Protein AF-A0A6A7KRY6-F1 (afdb_monomer_lite)

Foldseek 3Di:
DDDDDPCPDVVVLVVVLVVLVVVLVVLVVVLVVLVPDPDRPVVSNVVSVVVSVVSVVVSCVSVVD

Radius of gyration: 16.78 Å; chains: 1; bounding box: 36×41×40 Å

pLDDT: mean 80.61, std 12.99, range [40.16, 90.56]

Sequence (65 aa):
MSVVSEQGSSAALNQRIVSLQQEHHQLEETLAKEAARPMPDSLTIASLKRRKLAIKDELAALTES

Structure (mmCIF, N/CA/C/O backbone):
data_AF-A0A6A7KRY6-F1
#
_entry.id   AF-A0A6A7KRY6-F1
#
loop_
_atom_site.group_PDB
_atom_site.id
_atom_site.type_symbol
_atom_site.label_atom_id
_atom_site.label_alt_id
_atom_site.label_comp_id
_atom_site.label_asym_id
_atom_site.label_entity_id
_atom_site.label_seq_id
_atom_site.pdbx_PDB_ins_code
_atom_site.Cartn_x
_atom_site.Cartn_y
_atom_site.Cartn_z
_atom_site.occupancy
_atom_site.B_iso_or_equiv
_atom_site.auth_seq_id
_atom_site.auth_comp_id
_atom_site.auth_asym_id
_atom_site.auth_atom_id
_atom_site.pdbx_PDB_model_num
ATOM 1 N N . MET A 1 1 ? -24.385 31.195 16.675 1.00 40.16 1 MET A N 1
ATOM 2 C CA . MET A 1 1 ? -24.217 30.685 15.300 1.00 40.16 1 MET A CA 1
ATOM 3 C C . MET A 1 1 ? -23.273 29.495 15.375 1.00 40.16 1 MET A C 1
ATOM 5 O O . MET A 1 1 ? -22.191 29.654 15.919 1.00 40.16 1 MET A O 1
ATOM 9 N N . SER A 1 2 ? -23.738 28.341 14.897 1.00 40.97 2 SER A N 1
ATOM 10 C CA . SER A 1 2 ? -23.007 27.082 14.679 1.00 40.97 2 SER A CA 1
ATOM 11 C C . SER A 1 2 ? -22.451 26.353 15.905 1.00 40.97 2 SER A C 1
ATOM 13 O O . SER A 1 2 ? -21.265 26.374 16.213 1.00 40.97 2 SER A O 1
ATOM 15 N N . VAL A 1 3 ? -23.361 25.611 16.535 1.00 69.44 3 VAL A N 1
ATOM 16 C CA . VAL A 1 3 ? -23.069 24.285 17.087 1.00 69.44 3 VAL A CA 1
ATOM 17 C C . VAL A 1 3 ? -22.541 23.388 15.964 1.00 69.44 3 VAL A C 1
ATOM 19 O O . VAL A 1 3 ? -23.239 23.218 14.973 1.00 69.44 3 VAL A O 1
ATOM 22 N N . VAL A 1 4 ? -21.316 22.872 16.091 1.00 57.88 4 VAL A N 1
ATOM 23 C CA . VAL A 1 4 ? -20.828 21.587 15.543 1.00 57.88 4 VAL A CA 1
ATOM 24 C C . VAL A 1 4 ? -19.394 21.441 16.083 1.00 57.88 4 VAL A C 1
ATOM 26 O O . VAL A 1 4 ? -18.564 22.319 15.886 1.00 57.88 4 VAL A O 1
ATOM 29 N N . SER A 1 5 ? -19.017 20.431 16.861 1.00 52.12 5 SER A N 1
ATOM 30 C CA . SER A 1 5 ? -18.794 19.085 16.345 1.00 52.12 5 SER A CA 1
ATOM 31 C C . SER A 1 5 ? -18.376 18.153 17.484 1.00 52.12 5 SER A C 1
ATOM 33 O O . SER A 1 5 ? -17.252 18.228 17.972 1.00 52.12 5 SER A O 1
ATOM 35 N N . GLU A 1 6 ? -19.232 17.205 17.835 1.00 52.19 6 GLU A N 1
ATOM 36 C CA . GLU A 1 6 ? -18.891 16.027 18.643 1.00 52.19 6 GLU A CA 1
ATOM 37 C C . GLU A 1 6 ? -18.135 14.984 17.780 1.00 52.19 6 GLU A C 1
ATOM 39 O O . GLU A 1 6 ? -18.435 13.797 17.768 1.00 52.19 6 GLU A O 1
ATOM 44 N N . GLN A 1 7 ? -17.166 15.443 16.977 1.00 51.41 7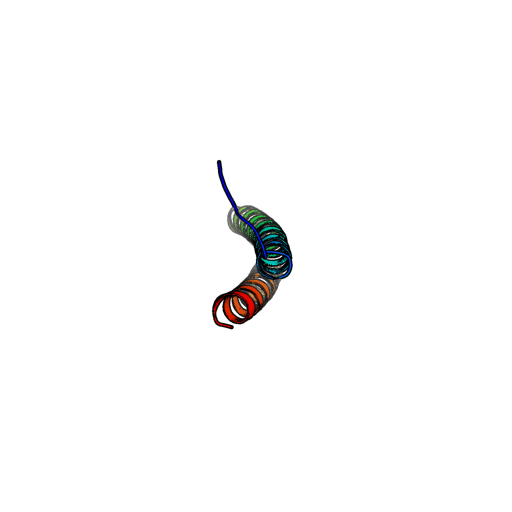 GLN A N 1
ATOM 45 C CA . GLN A 1 7 ? -16.521 14.690 15.888 1.00 51.41 7 GLN A CA 1
ATOM 46 C C . GLN A 1 7 ? -15.087 14.271 16.258 1.00 51.41 7 GLN A C 1
ATOM 48 O O . GLN A 1 7 ? -14.158 14.420 15.472 1.00 51.41 7 GLN A O 1
ATOM 53 N N . GLY A 1 8 ? -14.871 13.772 17.477 1.00 54.28 8 GLY A N 1
ATOM 54 C CA . GLY A 1 8 ? -13.549 13.282 17.902 1.00 54.28 8 GLY A CA 1
ATOM 55 C C . GLY A 1 8 ? -13.150 11.941 17.268 1.00 54.28 8 GLY A C 1
ATOM 56 O O . GLY A 1 8 ? -11.967 11.642 17.154 1.00 54.28 8 GLY A O 1
ATOM 57 N N . SER A 1 9 ? -14.124 11.137 16.823 1.00 59.41 9 SER A N 1
ATOM 58 C CA . SER A 1 9 ? -13.885 9.772 16.326 1.00 59.41 9 SER A CA 1
ATOM 59 C C . SER A 1 9 ? -13.794 9.685 14.794 1.00 59.41 9 SER A C 1
ATOM 61 O O . SER A 1 9 ? -12.909 9.014 14.266 1.00 59.41 9 SER A O 1
ATOM 63 N N . SER A 1 10 ? -14.621 10.441 14.061 1.00 68.25 10 SER A N 1
ATOM 64 C CA . SER A 1 10 ? -14.635 10.417 12.588 1.00 68.25 10 SER A CA 1
ATOM 65 C C . SER A 1 10 ? -13.375 11.036 11.966 1.00 68.25 10 SER A C 1
ATOM 67 O O . SER A 1 10 ? -12.834 10.508 10.996 1.00 68.25 10 SER A O 1
ATOM 69 N N . ALA A 1 11 ? -12.841 12.114 12.554 1.00 78.75 11 ALA A N 1
ATOM 70 C CA . ALA A 1 11 ? -11.659 12.794 12.022 1.00 78.75 11 ALA A 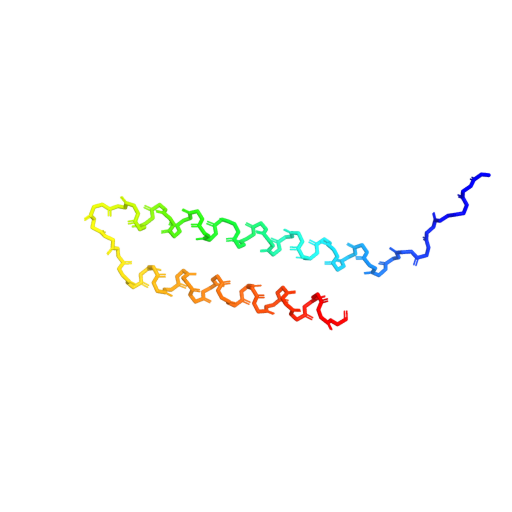CA 1
ATOM 71 C C . ALA A 1 11 ? -10.407 11.897 12.026 1.00 78.75 11 ALA A C 1
ATOM 73 O O . ALA A 1 11 ? -9.650 11.904 11.058 1.00 78.75 11 ALA A O 1
ATOM 74 N N . ALA A 1 12 ? -10.213 11.091 13.074 1.00 80.31 12 ALA A N 1
ATOM 75 C CA . ALA A 1 12 ? -9.073 10.182 13.188 1.00 80.31 12 ALA A CA 1
ATOM 76 C C . ALA A 1 12 ? -9.124 9.046 12.151 1.00 80.31 12 ALA A C 1
ATOM 78 O O . ALA A 1 12 ? -8.104 8.730 11.535 1.00 80.31 12 ALA A O 1
ATOM 79 N N . LEU A 1 13 ? -10.312 8.481 11.906 1.00 83.38 13 LEU A N 1
ATOM 80 C CA . LEU A 1 13 ? -10.528 7.495 10.842 1.00 83.38 13 LEU A CA 1
ATOM 81 C C . LEU A 1 13 ? -10.247 8.107 9.470 1.00 83.38 13 LEU A C 1
ATOM 83 O O . LEU A 1 13 ? -9.523 7.525 8.667 1.00 83.38 13 LEU A O 1
ATOM 87 N N . ASN A 1 14 ? -10.730 9.327 9.235 1.00 83.81 14 ASN A N 1
ATOM 88 C CA . ASN A 1 14 ? -10.507 10.024 7.976 1.00 83.81 14 ASN A CA 1
ATOM 89 C C . ASN A 1 14 ? -9.015 10.328 7.748 1.00 83.81 14 ASN A C 1
ATOM 91 O O . ASN A 1 14 ? -8.508 10.150 6.645 1.00 83.81 14 ASN A O 1
ATOM 95 N N . GLN A 1 15 ? -8.269 10.703 8.795 1.00 85.69 15 GLN A N 1
ATOM 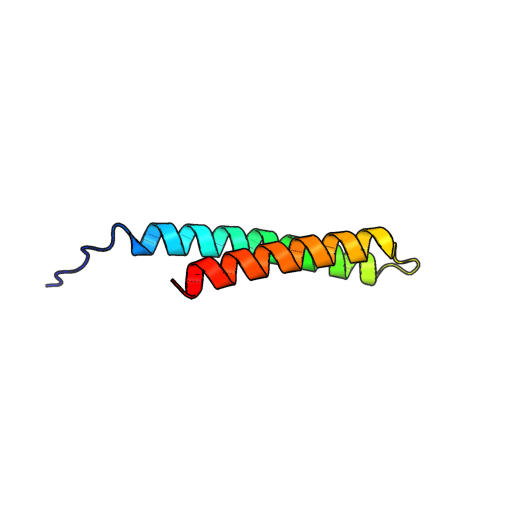96 C CA . GLN A 1 15 ? -6.812 10.857 8.704 1.00 85.69 15 GLN A CA 1
ATOM 97 C C . GLN A 1 15 ? -6.108 9.533 8.388 1.00 85.69 15 GLN A C 1
ATOM 99 O O . GLN A 1 15 ? -5.194 9.513 7.566 1.00 85.69 15 GLN A O 1
ATOM 104 N N . ARG A 1 16 ? -6.545 8.421 8.995 1.00 84.75 16 ARG A N 1
ATOM 105 C CA . ARG A 1 16 ? -6.004 7.085 8.705 1.00 84.75 16 ARG A CA 1
ATOM 106 C C . ARG A 1 16 ? -6.238 6.697 7.244 1.00 84.75 16 ARG A C 1
ATOM 108 O O . ARG A 1 16 ? -5.305 6.243 6.587 1.00 84.75 16 ARG A O 1
ATOM 115 N N . ILE A 1 17 ? -7.443 6.945 6.732 1.00 87.44 17 ILE A N 1
ATOM 116 C CA . ILE A 1 17 ? -7.810 6.715 5.330 1.00 87.44 17 ILE A CA 1
ATOM 117 C C . ILE A 1 17 ? -6.945 7.575 4.401 1.00 87.44 17 ILE A C 1
ATOM 119 O O . ILE A 1 17 ? -6.389 7.053 3.440 1.00 87.44 17 ILE A O 1
ATOM 123 N N . VAL A 1 18 ? -6.762 8.864 4.696 1.00 88.69 18 VAL A N 1
ATOM 124 C CA . VAL A 1 18 ? -5.925 9.758 3.875 1.00 88.69 18 VAL A CA 1
ATOM 125 C C . VAL A 1 18 ? -4.469 9.284 3.823 1.00 88.69 18 VAL A C 1
ATOM 127 O O . VAL A 1 18 ? -3.889 9.238 2.738 1.00 88.69 18 VAL A O 1
ATOM 130 N N . SER A 1 19 ? -3.883 8.880 4.954 1.00 88.69 19 SER A N 1
ATOM 131 C CA . SER A 1 19 ? -2.517 8.337 4.983 1.00 88.69 19 SER A CA 1
ATOM 132 C C . SER A 1 19 ? -2.395 7.053 4.160 1.00 88.69 19 SER A C 1
ATOM 134 O O . SER A 1 19 ? -1.494 6.932 3.332 1.00 88.69 19 SER A O 1
ATOM 136 N N . LEU A 1 20 ? -3.345 6.124 4.314 1.00 88.25 20 LEU A N 1
ATOM 137 C CA . LEU A 1 20 ? -3.377 4.885 3.533 1.00 88.25 20 LEU A CA 1
ATOM 138 C C . LEU A 1 20 ? -3.571 5.151 2.036 1.00 88.25 20 LEU A C 1
ATOM 140 O O . LEU A 1 20 ? -2.945 4.500 1.204 1.00 88.25 20 LEU A O 1
ATOM 144 N N . GLN A 1 21 ? -4.393 6.135 1.666 1.00 87.38 21 GLN A N 1
ATOM 145 C CA . GLN A 1 21 ? -4.553 6.557 0.275 1.00 87.38 21 GLN A CA 1
ATOM 146 C C . GLN A 1 21 ? -3.263 7.147 -0.301 1.00 87.38 21 GLN A C 1
ATOM 148 O O . GLN A 1 21 ? -2.940 6.868 -1.456 1.00 87.38 21 GLN A O 1
ATOM 153 N N . GLN A 1 22 ? -2.511 7.926 0.482 1.00 90.19 22 GLN A N 1
ATOM 154 C CA . GLN A 1 22 ? -1.204 8.439 0.064 1.00 90.19 22 GLN A CA 1
ATOM 155 C C . GLN A 1 22 ? -0.193 7.308 -0.144 1.00 90.19 22 GLN A C 1
ATOM 157 O O . GLN A 1 22 ? 0.456 7.268 -1.189 1.00 90.19 22 GLN A O 1
ATOM 162 N N . GLU A 1 23 ? -0.100 6.357 0.789 1.00 88.81 23 GLU A N 1
ATOM 163 C CA . GLU A 1 23 ? 0.753 5.171 0.630 1.00 88.81 23 GLU A CA 1
ATOM 164 C C . GLU A 1 23 ? 0.348 4.342 -0.597 1.00 88.81 23 GLU A C 1
ATOM 166 O O . GLU A 1 23 ? 1.201 3.928 -1.386 1.00 88.81 23 GLU A O 1
ATOM 171 N N . HIS A 1 24 ? -0.956 4.150 -0.812 1.00 89.56 24 HIS A N 1
ATOM 172 C CA . HIS A 1 24 ? -1.490 3.478 -1.994 1.00 89.56 24 HIS A CA 1
ATOM 173 C C . HIS A 1 24 ? -1.107 4.207 -3.288 1.00 89.56 24 HIS A C 1
ATOM 175 O O . HIS A 1 24 ? -0.689 3.565 -4.251 1.00 89.56 24 HIS A O 1
ATOM 181 N N . HIS A 1 25 ? -1.224 5.538 -3.320 1.00 88.19 25 HIS A N 1
ATOM 182 C CA . HIS A 1 25 ? -0.861 6.342 -4.486 1.00 88.19 25 HIS A CA 1
ATOM 183 C C . HIS A 1 25 ? 0.636 6.248 -4.801 1.00 88.19 25 HIS A C 1
ATOM 185 O O . HIS A 1 25 ? 1.007 6.050 -5.955 1.00 88.19 25 HIS A O 1
ATOM 191 N N . GLN A 1 26 ? 1.496 6.295 -3.783 1.00 90.50 26 GLN A N 1
ATOM 192 C CA . GLN A 1 26 ? 2.935 6.100 -3.970 1.00 90.50 26 GLN A CA 1
ATOM 193 C C . GLN A 1 26 ? 3.252 4.706 -4.527 1.00 90.50 26 GLN A C 1
ATOM 195 O O . GLN A 1 26 ? 4.041 4.578 -5.462 1.00 90.50 26 GLN A O 1
ATOM 200 N N . LEU A 1 27 ? 2.606 3.662 -3.999 1.00 88.44 27 LEU A N 1
ATOM 201 C CA . LEU A 1 27 ? 2.745 2.287 -4.490 1.00 88.44 27 LEU A CA 1
ATOM 202 C C . LEU A 1 27 ? 2.303 2.140 -5.952 1.00 88.44 27 LEU A C 1
ATOM 204 O O . LEU A 1 27 ? 2.983 1.467 -6.728 1.00 88.44 27 LEU A O 1
ATOM 208 N N . GLU A 1 28 ? 1.196 2.780 -6.332 1.00 86.62 28 GLU A N 1
ATOM 209 C CA . GLU A 1 28 ? 0.702 2.858 -7.712 1.00 86.62 28 GLU A CA 1
ATOM 210 C C . GLU A 1 28 ? 1.689 3.565 -8.635 1.00 86.62 28 GLU A C 1
ATOM 212 O O . GLU A 1 28 ? 1.985 3.062 -9.716 1.00 86.62 28 GLU A O 1
ATOM 217 N N . GLU A 1 29 ? 2.229 4.709 -8.216 1.00 90.50 29 GLU A N 1
ATOM 218 C CA . GLU A 1 29 ? 3.224 5.446 -8.989 1.00 90.50 29 GLU A CA 1
ATOM 219 C C . GLU A 1 29 ? 4.501 4.633 -9.194 1.00 90.50 29 GLU A C 1
ATOM 221 O O . GLU A 1 29 ? 5.028 4.587 -10.306 1.00 90.50 29 GLU A O 1
ATOM 226 N N . THR A 1 30 ? 5.013 3.987 -8.143 1.00 88.12 30 THR A N 1
ATOM 227 C CA . THR A 1 30 ? 6.180 3.104 -8.253 1.00 88.12 30 THR A CA 1
ATOM 228 C C . THR A 1 30 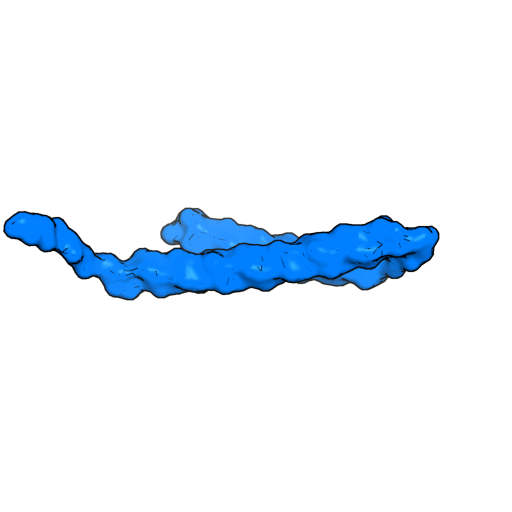? 5.883 1.948 -9.199 1.00 88.12 30 THR A C 1
ATOM 230 O O . THR A 1 30 ? 6.691 1.649 -10.072 1.00 88.12 30 THR A O 1
ATOM 233 N N . LEU A 1 31 ? 4.705 1.335 -9.087 1.00 87.56 31 LEU A N 1
ATOM 234 C CA . LEU A 1 31 ? 4.284 0.250 -9.967 1.00 87.56 31 LEU A CA 1
ATOM 235 C C . LEU A 1 31 ? 4.156 0.706 -11.420 1.00 87.56 31 LEU A C 1
ATOM 237 O O . LEU A 1 31 ? 4.608 -0.006 -12.310 1.00 87.56 31 LEU A O 1
ATOM 241 N N . ALA A 1 32 ? 3.581 1.882 -11.669 1.00 88.00 32 ALA A N 1
ATOM 242 C CA . ALA A 1 32 ? 3.455 2.454 -13.003 1.00 88.00 32 ALA A CA 1
ATOM 243 C C . ALA A 1 32 ? 4.828 2.785 -13.603 1.00 88.00 32 ALA A C 1
ATOM 245 O O . ALA A 1 32 ? 5.068 2.489 -14.771 1.00 88.00 32 ALA A O 1
ATOM 246 N N . LYS A 1 33 ? 5.753 3.327 -12.799 1.00 88.44 33 LYS A N 1
ATOM 247 C CA . LYS A 1 33 ? 7.142 3.597 -13.204 1.00 88.44 33 LYS A CA 1
ATOM 248 C C . LYS A 1 33 ? 7.891 2.308 -13.546 1.00 88.44 33 LYS A C 1
ATOM 250 O O . LYS A 1 33 ? 8.540 2.253 -14.586 1.00 88.44 33 LYS A O 1
ATOM 255 N N . GLU A 1 34 ? 7.769 1.268 -12.721 1.00 86.50 34 GLU A N 1
ATOM 256 C CA . GLU A 1 34 ? 8.379 -0.042 -12.989 1.00 86.50 34 GLU A CA 1
ATOM 257 C C . GLU A 1 34 ? 7.731 -0.752 -14.189 1.00 86.50 34 GLU A C 1
ATOM 259 O O . GLU A 1 34 ? 8.428 -1.375 -14.983 1.00 86.50 34 GLU A O 1
ATOM 264 N N . ALA A 1 35 ? 6.415 -0.623 -14.381 1.00 84.81 35 ALA A N 1
ATOM 265 C CA . ALA A 1 35 ? 5.708 -1.185 -15.533 1.00 84.81 35 ALA A CA 1
ATOM 266 C C . ALA A 1 35 ? 6.004 -0.441 -16.846 1.00 84.81 35 ALA A C 1
ATOM 268 O O . ALA A 1 35 ? 5.945 -1.045 -17.913 1.00 84.81 35 ALA A O 1
ATOM 269 N N . ALA A 1 36 ? 6.327 0.854 -16.775 1.00 86.94 36 ALA A N 1
ATOM 270 C CA . ALA A 1 36 ? 6.732 1.665 -17.921 1.00 86.94 36 ALA A CA 1
ATOM 271 C C . ALA A 1 36 ? 8.199 1.446 -18.329 1.00 86.94 36 ALA A C 1
ATOM 273 O O . ALA A 1 36 ? 8.621 1.930 -19.382 1.00 86.94 36 ALA A O 1
ATOM 274 N N . ARG A 1 37 ? 8.997 0.735 -17.518 1.00 84.62 37 ARG A N 1
ATOM 275 C CA . ARG A 1 37 ? 10.364 0.378 -17.902 1.00 84.62 37 ARG A CA 1
ATOM 276 C C . ARG A 1 37 ? 10.346 -0.610 -19.074 1.00 84.62 37 ARG A C 1
ATOM 278 O O . ARG A 1 37 ? 9.523 -1.520 -19.095 1.00 84.62 37 ARG A O 1
ATOM 285 N N . PRO A 1 38 ? 11.303 -0.498 -20.014 1.00 82.25 38 PRO A N 1
ATOM 286 C CA . PRO A 1 38 ? 11.409 -1.405 -21.160 1.00 82.25 38 PRO A CA 1
ATOM 287 C C . PRO A 1 38 ? 11.677 -2.866 -20.762 1.00 82.25 38 PRO A C 1
ATOM 289 O O . PRO A 1 38 ? 11.442 -3.769 -21.558 1.00 82.25 38 PRO A O 1
ATOM 292 N N . MET A 1 39 ? 12.143 -3.106 -19.532 1.00 76.06 39 MET A N 1
ATOM 293 C CA . MET A 1 39 ? 12.322 -4.436 -18.958 1.00 76.06 39 MET A CA 1
ATOM 294 C C . MET A 1 39 ? 11.660 -4.472 -17.571 1.00 76.06 39 MET A C 1
ATOM 296 O O . MET A 1 39 ? 12.317 -4.197 -16.566 1.00 76.06 39 MET A O 1
ATOM 300 N N . PRO A 1 40 ? 10.340 -4.715 -17.512 1.00 78.06 40 PRO A N 1
ATOM 301 C CA . PRO A 1 40 ? 9.589 -4.674 -16.268 1.00 78.06 40 PRO A CA 1
ATOM 302 C C . PRO A 1 40 ? 9.925 -5.882 -15.391 1.00 78.06 40 PRO A C 1
ATOM 304 O O . PRO A 1 40 ? 9.789 -7.038 -15.806 1.00 78.06 40 PRO A O 1
ATOM 307 N N . ASP A 1 41 ? 10.317 -5.622 -14.146 1.00 84.25 41 ASP A N 1
ATOM 308 C CA . ASP A 1 41 ? 10.547 -6.680 -13.170 1.00 84.25 41 ASP A CA 1
ATOM 309 C C . ASP A 1 41 ? 9.197 -7.218 -12.670 1.00 84.25 41 ASP A C 1
ATOM 311 O O . ASP A 1 41 ? 8.498 -6.621 -11.846 1.00 84.25 41 ASP A O 1
ATOM 315 N N . SER A 1 42 ? 8.790 -8.357 -13.230 1.00 83.69 42 SER A N 1
ATOM 316 C CA . SER A 1 42 ? 7.470 -8.945 -12.981 1.00 83.69 42 SER A CA 1
ATOM 317 C C . SER A 1 42 ? 7.272 -9.359 -11.517 1.00 83.69 42 SER A C 1
ATOM 319 O O . SER A 1 42 ? 6.146 -9.309 -11.018 1.00 83.69 42 SER A O 1
ATOM 321 N N . LEU A 1 43 ? 8.349 -9.723 -10.806 1.00 87.00 43 LEU A N 1
ATOM 322 C CA . LEU A 1 43 ? 8.313 -10.050 -9.374 1.00 87.00 43 LEU A CA 1
ATOM 323 C C . LEU A 1 43 ? 8.083 -8.799 -8.523 1.00 87.00 43 LEU A C 1
ATOM 325 O O . LEU A 1 43 ? 7.273 -8.818 -7.589 1.00 87.00 43 LEU A O 1
ATOM 329 N N . THR A 1 44 ? 8.744 -7.700 -8.878 1.00 86.25 44 THR A N 1
ATOM 330 C CA . THR A 1 44 ? 8.571 -6.390 -8.249 1.00 86.25 44 THR A CA 1
ATOM 331 C C . THR A 1 44 ? 7.151 -5.888 -8.474 1.00 86.25 44 THR A C 1
ATOM 333 O O . THR A 1 44 ? 6.456 -5.568 -7.512 1.00 86.25 44 THR A O 1
ATOM 336 N N . ILE A 1 45 ? 6.649 -5.938 -9.711 1.00 87.88 45 ILE A N 1
ATOM 337 C CA . ILE A 1 45 ? 5.268 -5.556 -10.039 1.00 87.88 45 ILE A CA 1
ATOM 338 C C . ILE A 1 45 ? 4.259 -6.422 -9.276 1.00 87.88 45 ILE A C 1
ATOM 340 O O . ILE A 1 45 ? 3.302 -5.888 -8.716 1.00 87.88 45 ILE A O 1
ATOM 344 N N . ALA A 1 46 ? 4.454 -7.742 -9.207 1.00 88.62 46 ALA A N 1
ATOM 345 C CA . ALA A 1 46 ? 3.565 -8.630 -8.457 1.00 88.62 46 ALA A CA 1
ATOM 346 C C . ALA A 1 46 ? 3.557 -8.309 -6.951 1.00 88.62 46 ALA A C 1
ATOM 348 O O . ALA A 1 46 ? 2.495 -8.292 -6.326 1.00 88.62 46 ALA A O 1
ATOM 349 N N . SER A 1 47 ? 4.721 -8.001 -6.377 1.00 89.19 47 SER A N 1
ATOM 350 C CA . SER A 1 47 ? 4.856 -7.612 -4.969 1.00 89.19 47 SER A CA 1
ATOM 351 C C . SER A 1 47 ? 4.205 -6.255 -4.686 1.00 89.19 47 SER A C 1
ATOM 353 O O . SER A 1 47 ? 3.459 -6.123 -3.715 1.00 89.19 47 SER A O 1
ATOM 355 N N . LEU A 1 48 ? 4.407 -5.267 -5.564 1.00 88.00 48 LEU A N 1
ATOM 356 C CA . LEU A 1 48 ? 3.760 -3.953 -5.488 1.00 88.00 48 LEU A CA 1
ATOM 357 C C . LEU A 1 48 ? 2.235 -4.080 -5.619 1.00 88.00 48 LEU A C 1
ATOM 359 O O . LEU A 1 48 ? 1.510 -3.496 -4.818 1.00 88.00 48 LEU A O 1
ATOM 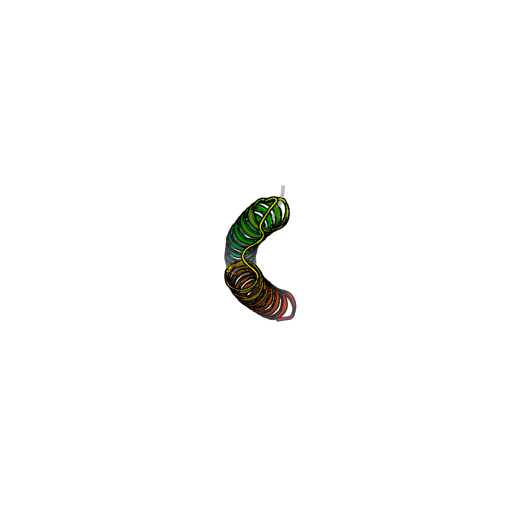363 N N . LYS A 1 49 ? 1.732 -4.914 -6.544 1.00 87.56 49 LYS A N 1
ATOM 364 C CA . LYS A 1 49 ? 0.292 -5.208 -6.681 1.00 87.56 49 LYS A CA 1
ATOM 365 C C . LYS A 1 49 ? -0.292 -5.829 -5.418 1.00 87.56 49 LYS A C 1
ATOM 367 O O . LYS A 1 49 ? -1.383 -5.441 -5.014 1.00 87.56 49 LYS A O 1
ATOM 372 N N . ARG A 1 50 ? 0.415 -6.771 -4.786 1.00 90.56 50 ARG A N 1
ATOM 373 C CA . ARG A 1 50 ? -0.029 -7.383 -3.523 1.00 90.56 50 ARG A CA 1
ATOM 374 C C . ARG A 1 50 ? -0.090 -6.368 -2.386 1.00 90.56 50 ARG A C 1
ATOM 376 O O . ARG A 1 50 ? -1.091 -6.331 -1.682 1.00 90.56 50 ARG A O 1
ATOM 383 N N . ARG A 1 51 ? 0.934 -5.520 -2.235 1.00 88.12 51 ARG A N 1
ATOM 384 C CA . ARG A 1 51 ? 0.932 -4.448 -1.222 1.00 88.12 51 ARG A CA 1
ATOM 385 C C . ARG A 1 51 ? -0.187 -3.440 -1.478 1.00 88.12 51 ARG A C 1
ATOM 387 O O . ARG A 1 51 ? -0.921 -3.110 -0.558 1.00 88.12 51 ARG A O 1
ATOM 394 N N . LYS A 1 52 ? -0.376 -3.030 -2.735 1.00 86.94 52 LYS A N 1
ATOM 395 C CA . LYS A 1 52 ? -1.493 -2.176 -3.155 1.00 86.94 52 LYS A CA 1
ATOM 396 C C . LYS A 1 52 ? -2.845 -2.796 -2.785 1.00 86.94 52 LYS A C 1
ATOM 398 O O . LYS A 1 52 ? -3.704 -2.106 -2.247 1.00 86.94 52 LYS A O 1
ATOM 403 N N . LEU A 1 53 ? -3.032 -4.087 -3.068 1.00 88.12 53 LEU A N 1
ATOM 404 C CA . LEU A 1 53 ? -4.266 -4.802 -2.748 1.00 88.12 53 LEU A CA 1
ATOM 405 C C . LEU A 1 53 ? -4.513 -4.842 -1.236 1.00 88.12 53 LEU A C 1
ATOM 407 O O . LEU A 1 53 ? -5.629 -4.569 -0.822 1.00 88.12 53 LEU A O 1
ATOM 411 N N . ALA A 1 54 ? -3.480 -5.098 -0.429 1.00 89.50 54 ALA A N 1
ATOM 412 C CA . ALA A 1 54 ? -3.588 -5.097 1.030 1.00 89.50 54 ALA A CA 1
ATOM 413 C C . ALA A 1 54 ? -3.999 -3.725 1.590 1.00 89.50 54 ALA A C 1
ATOM 415 O O . ALA A 1 54 ? -4.893 -3.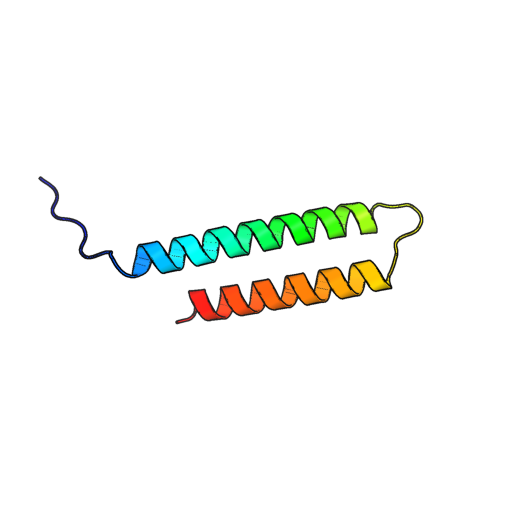655 2.423 1.00 89.50 54 ALA A O 1
ATOM 416 N N . ILE A 1 55 ? -3.415 -2.628 1.090 1.00 87.94 55 ILE A N 1
ATOM 417 C CA . ILE A 1 55 ? -3.809 -1.270 1.509 1.00 87.94 55 ILE A CA 1
ATOM 418 C C . ILE A 1 55 ? -5.249 -0.964 1.092 1.00 87.94 55 ILE A C 1
ATOM 420 O O . ILE A 1 55 ? -5.992 -0.330 1.835 1.00 87.94 55 ILE A O 1
ATOM 424 N N . LYS A 1 56 ? -5.660 -1.417 -0.096 1.00 85.06 56 LYS A N 1
ATOM 425 C CA . LYS A 1 56 ? -7.039 -1.257 -0.562 1.00 85.06 56 LYS A CA 1
ATOM 426 C C . LYS A 1 56 ? -8.027 -2.040 0.311 1.00 85.06 56 LYS A C 1
ATOM 428 O O . LYS A 1 56 ? -9.113 -1.534 0.564 1.00 85.06 56 LYS A O 1
ATOM 433 N N . ASP A 1 57 ? -7.650 -3.236 0.753 1.00 87.81 57 ASP A N 1
ATOM 434 C CA . ASP A 1 57 ? -8.440 -4.073 1.662 1.00 87.81 57 ASP A CA 1
ATOM 435 C C . ASP A 1 57 ? -8.562 -3.421 3.050 1.00 87.81 57 ASP A C 1
ATOM 437 O O . ASP A 1 57 ? -9.661 -3.288 3.577 1.00 87.81 57 ASP A O 1
ATOM 441 N N . GLU A 1 58 ? -7.458 -2.885 3.584 1.00 86.69 58 GLU A N 1
ATOM 442 C CA . GLU A 1 58 ? -7.452 -2.132 4.846 1.00 86.69 58 GLU A CA 1
ATOM 443 C C . GLU A 1 58 ? -8.307 -0.857 4.752 1.00 86.69 58 GLU A C 1
ATOM 445 O O . GLU A 1 58 ? -9.093 -0.566 5.651 1.00 86.69 58 GLU A O 1
ATOM 450 N N . LEU A 1 59 ? -8.220 -0.124 3.636 1.00 85.62 59 LEU A N 1
ATOM 451 C CA . LEU A 1 59 ? -9.091 1.020 3.360 1.00 85.62 59 LEU A CA 1
ATOM 452 C C . LEU A 1 59 ? -10.562 0.616 3.303 1.00 85.62 59 LEU A C 1
ATOM 454 O O . LEU A 1 59 ? -11.384 1.297 3.908 1.00 85.62 59 LEU A O 1
ATOM 458 N N . ALA A 1 60 ? -10.884 -0.474 2.602 1.00 86.81 60 ALA A N 1
ATOM 459 C CA . ALA A 1 60 ? -12.248 -0.978 2.502 1.00 86.81 60 ALA A CA 1
ATOM 460 C C . ALA A 1 60 ? -12.800 -1.329 3.889 1.00 86.81 60 ALA A C 1
ATOM 462 O O . ALA A 1 60 ? -13.872 -0.848 4.251 1.00 86.81 60 ALA A O 1
ATOM 463 N N . ALA A 1 61 ? -12.023 -2.052 4.700 1.00 86.62 61 ALA A N 1
ATOM 464 C CA . ALA A 1 61 ? -12.385 -2.402 6.070 1.00 86.62 61 ALA A CA 1
ATOM 465 C C . ALA A 1 61 ? -12.637 -1.167 6.954 1.00 86.62 61 ALA A C 1
ATOM 467 O O . ALA A 1 61 ? -13.572 -1.161 7.752 1.00 86.62 61 ALA A O 1
ATOM 468 N N . LEU A 1 62 ? -11.837 -0.106 6.788 1.00 81.19 62 LEU A N 1
ATOM 469 C CA . LEU A 1 62 ? -11.995 1.157 7.518 1.00 81.19 62 LEU A CA 1
ATOM 470 C C . LEU A 1 62 ? -13.182 2.002 7.039 1.00 81.19 62 LEU A C 1
ATOM 472 O O . LEU A 1 62 ? -13.695 2.802 7.815 1.00 81.19 62 LEU A O 1
ATOM 476 N N . THR A 1 63 ? -13.590 1.875 5.773 1.00 77.31 63 THR A N 1
ATOM 477 C CA . THR A 1 63 ? -14.735 2.614 5.211 1.00 77.31 63 THR A CA 1
ATOM 478 C C . THR A 1 63 ? -16.072 1.895 5.364 1.00 77.31 63 THR A C 1
ATOM 480 O O . THR A 1 63 ? -17.111 2.542 5.274 1.00 77.31 63 THR A O 1
ATOM 483 N N . GLU A 1 64 ? -16.056 0.575 5.543 1.00 72.56 64 GLU A N 1
ATOM 484 C CA . GLU A 1 64 ? -17.257 -0.268 5.620 1.00 72.56 64 GLU A CA 1
ATOM 485 C C . GLU A 1 64 ? -17.713 -0.537 7.072 1.00 72.56 64 GLU A C 1
ATOM 487 O O . GLU A 1 64 ? -18.742 -1.179 7.274 1.00 72.56 64 GLU A O 1
ATOM 492 N N . SER A 1 65 ? -16.981 -0.026 8.075 1.00 49.06 65 SER A N 1
ATOM 493 C CA . SER A 1 65 ? -17.320 -0.109 9.511 1.00 49.06 65 SER A CA 1
ATOM 494 C C . SER A 1 65 ? -17.867 1.194 10.089 1.00 49.06 65 SER A C 1
ATOM 496 O O . SER A 1 65 ? -17.409 2.278 9.663 1.00 49.06 65 SER A O 1
#

Secondary structure (DSSP, 8-state):
-------TTHHHHHHHHHHHHHHHHHHHHHHHHHHTSSS--HHHHHHHHHHHHHHHHHHHHHH--